Protein AF-I4VSU9-F1 (afdb_monomer)

Nearest PDB structures (foldseek):
  8hkz-assembly1_L21E  TM=3.977E-01  e=2.230E-01  Sulfolobus acidocaldarius DSM 639
  8hl4-assembly1_L21E  TM=4.123E-01  e=7.422E-01  Sulfolobus acidocaldarius DSM 639
  6th6-assembly1_BU  TM=4.146E-01  e=8.890E-01  Thermococcus kodakarensis KOD1
  9e7f-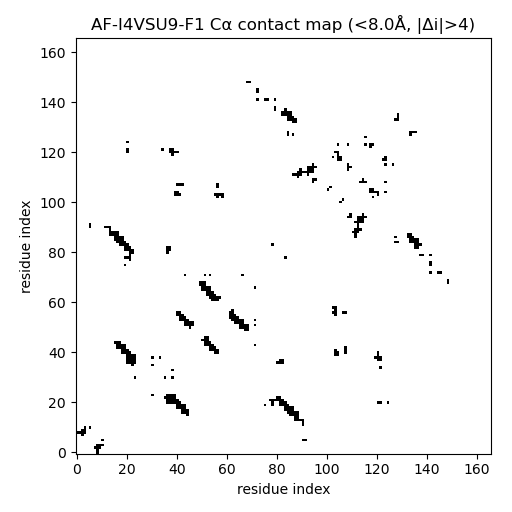assembly1_AS  TM=4.249E-01  e=1.131E+00  Pyrobaculum calidifontis JCM 11548

Foldseek 3Di:
DDADPLRHPDDDDWDKKKKFAAADPDDDPCCVVADRGRQAIWIKDADPPQWMWTFGPDDPDTDTDTHHLVRVLVVVVRSQNHWIKTAIADVVAQDDPPDPPPGRLNVVCNVRSHPDPDDTRVSSVVVQVPDPPMDTDHVVVSVVSVVVVVVVVVVVVVVVVVVVVD

Sequence (166 aa):
MDVDENGSPVTLPEADWLVCFVPGLRRQWWHRFAHKEHKHVFAIRKLDNDAWLLVEPWWTRLMVNVLTHDQAIKFLQWGADGDVLKVRERIPGQGCQMRGWSNCAVLVAFLLGRSYWTWTPHGLYRRLRADRGVQSVDAAYIFSEYFRSMRDESLRSTLKTSFLLQ

Mean predicted aligned error: 7.66 Å

Secondary structure (DSSP, 8-state):
----TTS-SS-----EEEEEEE--SS--GGGGGS-SS-SEEEEEEE-TTS-EEEEEEETTEEEEEEE-HHHHHHHHHHHHTSEEEEEE--SS----TT-----HHHHHHHHTT------SHHHHHHHHHTSTT-EEEPHHHHHHHHHHHHHHHHHHHHHHHHHTT-

Radius of gyration: 18.39 Å; Cα contacts (8 Å, |Δi|>4): 261; chains: 1; bounding box: 65×29×50 Å

pLDDT: mean 85.4, std 11.67, range [43.22, 97.62]

Solvent-accessible surface area (backbone atoms only — not comparable to full-atom values): 9347 Å² total; per-residue (Å²): 133,74,56,45,100,71,69,34,82,62,89,74,80,74,50,66,30,40,39,26,25,14,43,63,94,62,95,52,87,64,55,82,81,42,55,78,37,25,58,37,36,37,37,36,30,81,47,97,81,64,31,25,44,38,42,36,49,55,88,95,41,81,44,75,48,81,32,52,53,76,58,41,49,57,54,45,53,49,19,55,66,37,46,31,35,39,37,68,37,40,82,77,46,56,46,68,88,90,58,92,66,78,44,32,32,40,50,52,34,45,74,38,16,38,63,74,95,32,92,38,31,52,52,36,49,60,53,48,68,69,40,86,84,43,40,81,53,56,57,68,60,53,48,50,57,49,56,48,50,55,50,54,49,55,50,51,51,53,53,54,57,60,66,75,75,116

Organism: NCBI:txid1163408

Structure (mmCIF, N/CA/C/O backbone):
data_AF-I4VSU9-F1
#
_entry.id   AF-I4VSU9-F1
#
loop_
_atom_site.group_PDB
_atom_site.id
_atom_site.type_symbol
_atom_site.label_atom_id
_atom_site.label_alt_id
_atom_site.label_comp_id
_atom_site.label_asym_id
_atom_site.label_entity_id
_atom_site.label_seq_id
_atom_site.pdbx_PDB_ins_code
_atom_site.Cartn_x
_atom_site.Cartn_y
_atom_site.Cartn_z
_atom_site.occupancy
_atom_site.B_iso_or_equiv
_atom_site.auth_seq_id
_atom_site.auth_comp_id
_atom_site.auth_asym_id
_atom_site.auth_atom_id
_atom_site.pdbx_PDB_model_num
ATOM 1 N N . MET A 1 1 ? 6.337 14.127 28.330 1.00 77.31 1 MET A N 1
ATOM 2 C CA . MET A 1 1 ? 5.451 13.434 27.378 1.00 77.31 1 MET A CA 1
ATOM 3 C C . MET A 1 1 ? 5.784 11.971 27.512 1.00 77.31 1 MET A C 1
ATOM 5 O O . MET A 1 1 ? 6.964 11.656 27.427 1.00 77.31 1 MET A O 1
ATOM 9 N N . ASP A 1 2 ? 4.803 11.150 27.860 1.00 90.06 2 ASP A N 1
ATOM 10 C CA . ASP A 1 2 ? 5.022 9.713 28.002 1.00 90.06 2 ASP A CA 1
ATOM 11 C C . ASP A 1 2 ? 5.126 9.079 26.608 1.00 90.06 2 ASP A C 1
ATOM 13 O O . ASP A 1 2 ? 4.465 9.546 25.675 1.00 90.06 2 ASP A O 1
ATOM 17 N N . VAL A 1 3 ? 6.003 8.093 26.454 1.00 93.62 3 VAL A N 1
ATOM 18 C CA . VAL A 1 3 ? 6.222 7.368 25.195 1.00 93.62 3 VAL A CA 1
ATOM 19 C C . VAL A 1 3 ? 6.283 5.880 25.489 1.00 93.62 3 VAL A C 1
ATOM 21 O O . VAL A 1 3 ? 6.756 5.470 26.547 1.00 93.62 3 VAL A O 1
ATOM 24 N N . ASP A 1 4 ? 5.810 5.070 24.550 1.00 92.44 4 ASP A N 1
ATOM 25 C CA . ASP A 1 4 ? 5.886 3.620 24.671 1.00 92.44 4 ASP A CA 1
ATOM 26 C C . ASP A 1 4 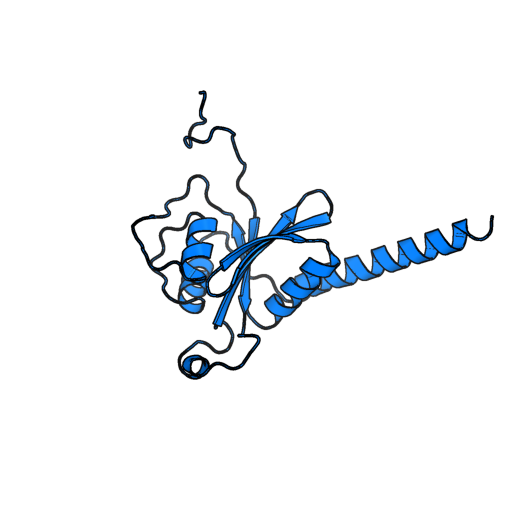? 7.304 3.076 24.415 1.00 92.44 4 ASP A C 1
ATOM 28 O O . ASP A 1 4 ? 8.251 3.817 24.134 1.00 92.44 4 ASP A O 1
ATOM 32 N N . GLU A 1 5 ? 7.455 1.752 24.488 1.00 91.25 5 GLU A N 1
ATOM 33 C CA . GLU A 1 5 ? 8.726 1.048 24.254 1.00 91.25 5 GLU A CA 1
ATOM 34 C C . GLU A 1 5 ? 9.341 1.299 22.865 1.00 91.25 5 GLU A C 1
ATOM 36 O O . GLU A 1 5 ? 10.543 1.109 22.673 1.00 91.25 5 GLU A O 1
ATOM 41 N N . ASN A 1 6 ? 8.539 1.775 21.910 1.00 88.50 6 ASN A N 1
ATOM 42 C CA . ASN A 1 6 ? 8.947 2.089 20.546 1.00 88.50 6 ASN A CA 1
ATOM 43 C C . ASN A 1 6 ? 9.185 3.594 20.338 1.00 88.50 6 ASN A C 1
ATOM 45 O O . ASN A 1 6 ? 9.450 4.027 19.213 1.00 88.50 6 ASN A O 1
ATOM 49 N N . GLY A 1 7 ? 9.098 4.398 21.403 1.00 88.38 7 GLY A N 1
ATOM 50 C CA . GLY A 1 7 ? 9.241 5.851 21.360 1.00 88.38 7 GLY A CA 1
ATOM 51 C C . GLY A 1 7 ? 8.032 6.572 20.759 1.00 88.38 7 GLY A C 1
ATOM 52 O O . GLY A 1 7 ? 8.140 7.748 20.407 1.00 88.38 7 GLY A O 1
ATOM 53 N N . SER A 1 8 ? 6.892 5.890 20.614 1.00 89.38 8 SER A N 1
ATOM 54 C CA . SER A 1 8 ? 5.657 6.479 20.102 1.00 89.38 8 SER A CA 1
ATOM 55 C C . SER A 1 8 ? 4.844 7.110 21.238 1.00 89.38 8 SER A C 1
ATOM 57 O O . SER A 1 8 ? 4.710 6.507 22.302 1.00 89.38 8 SER A O 1
ATOM 59 N N . PRO A 1 9 ? 4.215 8.281 21.024 1.00 93.25 9 PRO A N 1
ATOM 60 C CA . PRO A 1 9 ? 3.225 8.842 21.949 1.00 93.25 9 PRO A CA 1
ATOM 61 C C . PRO A 1 9 ? 2.027 7.928 22.238 1.00 93.25 9 PRO A C 1
ATOM 63 O O . PRO A 1 9 ? 1.318 8.132 23.219 1.00 93.25 9 PRO A O 1
ATOM 66 N N . VAL A 1 10 ? 1.747 6.986 21.331 1.00 92.38 10 VAL A N 1
ATOM 67 C CA . VAL A 1 10 ? 0.631 6.040 21.414 1.00 92.38 10 VAL A CA 1
ATOM 68 C C . VAL A 1 10 ? 1.092 4.688 20.889 1.00 92.38 10 VAL A C 1
ATOM 70 O O . VAL A 1 10 ? 1.661 4.612 19.798 1.00 92.38 10 VAL A O 1
ATOM 73 N N . THR A 1 11 ? 0.778 3.621 21.616 1.00 91.62 11 THR A N 1
ATOM 74 C CA . THR A 1 11 ? 1.041 2.259 21.154 1.00 91.62 11 THR A CA 1
ATOM 75 C C . THR A 1 11 ? 0.114 1.884 20.012 1.00 91.62 11 THR A C 1
ATOM 77 O O . THR A 1 11 ? -1.110 1.878 20.145 1.00 91.62 11 THR A O 1
ATOM 80 N N . LEU A 1 12 ? 0.723 1.569 18.873 1.00 88.50 12 LEU A N 1
ATOM 81 C CA . LEU A 1 12 ? 0.039 1.151 17.660 1.00 88.50 12 LEU A CA 1
ATOM 82 C C . LEU A 1 12 ? 0.297 -0.343 17.436 1.00 88.50 12 LEU A C 1
ATOM 84 O O . LEU A 1 12 ? 1.459 -0.752 17.419 1.00 88.50 12 LEU A O 1
ATOM 88 N N . PRO A 1 13 ? -0.748 -1.169 17.257 1.00 90.62 13 PRO A N 1
ATOM 89 C CA . PRO A 1 13 ? -0.554 -2.560 16.880 1.00 90.62 13 PRO A CA 1
ATOM 90 C C . PRO A 1 13 ? -0.048 -2.647 15.439 1.00 90.62 13 PRO A C 1
ATOM 92 O O . PRO A 1 13 ? -0.418 -1.839 14.587 1.00 90.62 13 PRO A O 1
ATOM 95 N N . GLU A 1 14 ? 0.750 -3.672 15.145 1.00 93.56 14 GLU A N 1
ATOM 96 C CA . GLU A 1 14 ? 1.108 -3.991 13.764 1.00 93.56 14 GLU A CA 1
ATOM 97 C C . GLU A 1 14 ? -0.144 -4.333 12.945 1.00 93.56 14 GLU A C 1
ATOM 99 O O . GLU A 1 14 ? -0.984 -5.137 13.371 1.00 93.56 14 GLU A O 1
ATOM 104 N N . ALA A 1 15 ? -0.222 -3.795 11.732 1.00 93.81 15 ALA A N 1
ATOM 105 C CA . ALA A 1 15 ? -1.265 -4.109 10.772 1.00 93.81 15 ALA A CA 1
ATOM 106 C C . ALA A 1 15 ? -0.768 -4.929 9.576 1.00 93.81 15 ALA A C 1
ATOM 108 O O . ALA A 1 15 ? 0.403 -4.898 9.181 1.00 93.81 15 ALA A O 1
ATOM 109 N N . ASP A 1 16 ? -1.722 -5.609 8.945 1.00 95.19 16 ASP A N 1
ATOM 110 C CA . ASP A 1 16 ? -1.531 -6.245 7.650 1.00 95.19 16 ASP A CA 1
ATOM 111 C C . ASP A 1 16 ? -1.841 -5.253 6.520 1.00 95.19 16 ASP A C 1
ATOM 113 O O . ASP A 1 16 ? -2.885 -4.598 6.506 1.00 95.19 16 ASP A O 1
ATOM 117 N N . TRP A 1 17 ? -0.951 -5.195 5.535 1.00 97.19 17 TRP A N 1
ATOM 118 C CA . TRP A 1 17 ? -1.090 -4.407 4.316 1.00 97.19 17 TRP A CA 1
ATOM 119 C C . TRP A 1 17 ? -1.190 -5.315 3.097 1.00 97.19 17 TRP A C 1
ATOM 121 O O . TRP A 1 17 ? -0.484 -6.318 3.001 1.00 97.19 17 TRP A O 1
ATOM 131 N N . LEU A 1 18 ? -2.016 -4.931 2.130 1.00 96.94 18 LEU A N 1
ATOM 132 C CA . LEU A 1 18 ? -1.931 -5.430 0.763 1.00 96.94 18 LEU A CA 1
ATOM 133 C C . LEU A 1 18 ? -0.979 -4.519 -0.008 1.00 96.94 18 LEU A C 1
ATOM 135 O O . LEU A 1 18 ? -1.247 -3.334 -0.199 1.00 96.94 18 LEU A O 1
ATOM 139 N N . VAL A 1 19 ? 0.153 -5.073 -0.420 1.00 97.56 19 VAL A N 1
ATOM 140 C CA . VAL A 1 19 ? 1.174 -4.392 -1.211 1.00 97.56 19 VAL A CA 1
ATOM 141 C C . VAL A 1 19 ? 0.982 -4.798 -2.663 1.00 97.56 19 VAL A C 1
ATOM 143 O O . VAL A 1 19 ? 1.225 -5.950 -3.022 1.00 97.56 19 VAL A O 1
ATOM 146 N N . CYS A 1 20 ? 0.538 -3.853 -3.483 1.00 96.62 20 CYS A N 1
ATOM 147 C CA . CYS A 1 20 ? 0.146 -4.094 -4.864 1.00 96.62 20 CYS A CA 1
ATOM 148 C C . CYS A 1 20 ? 1.254 -3.626 -5.807 1.00 96.62 20 CYS A C 1
ATOM 150 O O . CYS A 1 20 ? 1.543 -2.431 -5.888 1.00 96.62 20 CYS A O 1
ATOM 152 N N . PHE A 1 21 ? 1.865 -4.561 -6.526 1.00 95.69 21 PHE A N 1
ATOM 153 C CA . PHE A 1 21 ? 2.834 -4.314 -7.586 1.00 95.69 21 PHE A CA 1
ATOM 154 C C . PHE A 1 21 ? 2.112 -4.342 -8.917 1.00 95.69 21 PHE A C 1
ATOM 156 O O . PHE A 1 21 ? 1.555 -5.366 -9.290 1.00 95.69 21 PHE A O 1
ATOM 163 N N . VAL A 1 22 ? 2.120 -3.218 -9.622 1.00 94.12 22 VAL A N 1
ATOM 164 C CA . VAL A 1 22 ? 1.165 -3.002 -10.709 1.00 94.12 22 VAL A CA 1
ATOM 165 C C . VAL A 1 22 ? 1.820 -2.489 -11.987 1.00 94.12 22 VAL A C 1
ATOM 167 O O . VAL A 1 22 ? 2.858 -1.795 -11.947 1.00 94.12 22 VAL A O 1
ATOM 170 N N . PRO A 1 23 ? 1.234 -2.803 -13.158 1.00 92.00 23 PRO A N 1
ATOM 171 C CA . PRO A 1 23 ? 1.660 -2.212 -14.409 1.00 92.00 23 PRO A CA 1
ATOM 172 C C . PRO A 1 23 ? 1.341 -0.714 -14.405 1.00 92.00 23 PRO A C 1
ATOM 174 O O . PRO A 1 23 ? 0.432 -0.227 -13.738 1.00 92.00 23 PRO A O 1
ATOM 177 N N . GLY A 1 24 ? 2.102 0.057 -15.175 1.00 86.25 24 GLY A N 1
ATOM 178 C CA . GLY A 1 24 ? 1.868 1.494 -15.287 1.00 86.25 24 GLY A CA 1
ATOM 179 C C . GLY A 1 24 ? 0.608 1.792 -16.104 1.00 86.25 24 GLY A C 1
ATOM 180 O O . GLY A 1 24 ? 0.496 1.312 -17.230 1.00 86.25 24 GLY A O 1
ATOM 181 N N . LEU A 1 25 ? -0.273 2.647 -15.574 1.00 82.75 25 LEU A N 1
ATOM 182 C CA . LEU A 1 25 ? -1.554 3.041 -16.190 1.00 82.75 25 LEU A CA 1
ATOM 183 C C . LEU A 1 25 ? -1.404 3.762 -17.538 1.00 82.75 25 LEU A C 1
ATOM 185 O O . LEU A 1 25 ? -2.293 3.720 -18.384 1.00 82.75 25 LEU A O 1
ATOM 189 N N . ARG A 1 26 ? -0.281 4.455 -17.749 1.00 79.81 26 ARG A N 1
ATOM 190 C CA . ARG A 1 26 ? 0.033 5.159 -19.001 1.00 79.81 26 ARG A CA 1
ATOM 191 C C . ARG A 1 26 ? 1.394 4.737 -19.506 1.00 79.81 26 ARG A C 1
ATOM 193 O O . ARG A 1 26 ? 2.327 4.606 -18.723 1.00 79.81 26 ARG A O 1
ATOM 200 N N . ARG A 1 27 ? 1.538 4.562 -20.819 1.00 74.69 27 ARG A N 1
ATOM 201 C CA . ARG A 1 27 ? 2.821 4.202 -21.430 1.00 74.69 27 ARG A CA 1
ATOM 202 C C . ARG A 1 27 ? 3.824 5.347 -21.265 1.00 74.69 27 ARG A C 1
ATOM 204 O O . ARG A 1 27 ? 3.594 6.439 -21.769 1.00 74.69 27 ARG A O 1
ATOM 211 N N . GLN A 1 28 ? 4.944 5.079 -20.599 1.00 78.44 28 GLN A N 1
ATOM 212 C CA . GLN A 1 28 ? 6.069 6.010 -20.492 1.00 78.44 28 GLN A CA 1
ATOM 213 C C . GLN A 1 28 ? 7.294 5.447 -21.216 1.00 78.44 28 GLN A C 1
ATOM 215 O O . GLN A 1 28 ? 7.419 4.232 -21.384 1.00 78.44 28 GLN A O 1
ATOM 220 N N . TRP A 1 29 ? 8.203 6.318 -21.658 1.00 78.81 29 TRP A N 1
ATOM 221 C CA . TRP A 1 29 ? 9.368 5.923 -22.460 1.00 78.81 29 TRP A CA 1
ATOM 222 C C . TRP A 1 29 ? 10.279 4.923 -21.726 1.00 78.81 29 TRP A C 1
ATOM 224 O O . TRP A 1 29 ? 10.770 3.970 -22.332 1.00 78.81 29 TRP A O 1
ATOM 234 N N . TRP A 1 30 ? 10.429 5.070 -20.407 1.00 75.00 30 TRP A N 1
ATOM 235 C CA . TRP A 1 30 ? 11.260 4.194 -19.579 1.00 75.00 30 TRP A CA 1
ATOM 236 C C . TRP A 1 30 ? 10.614 2.832 -19.288 1.00 75.00 30 TRP A C 1
ATOM 238 O O . TRP A 1 30 ? 11.300 1.924 -18.824 1.00 75.00 30 TRP A O 1
ATOM 248 N N . HIS A 1 31 ? 9.327 2.626 -19.615 1.00 77.88 31 HIS A N 1
ATOM 249 C CA . HIS A 1 31 ? 8.639 1.343 -19.399 1.00 77.88 31 HIS A CA 1
ATOM 250 C C . HIS A 1 31 ? 9.310 0.170 -20.123 1.00 77.88 31 HIS A C 1
ATOM 252 O O . HIS A 1 31 ? 9.107 -0.972 -19.722 1.00 77.88 31 HIS A O 1
ATOM 258 N N . ARG A 1 32 ? 10.094 0.430 -21.179 1.00 76.38 32 ARG A N 1
ATOM 259 C CA . ARG A 1 32 ? 10.860 -0.601 -21.896 1.00 76.38 32 ARG A CA 1
ATOM 260 C C . ARG A 1 32 ? 11.981 -1.209 -21.045 1.00 76.38 32 ARG A C 1
ATOM 262 O O . ARG A 1 32 ? 12.384 -2.335 -21.308 1.00 76.38 32 ARG A O 1
ATOM 269 N N . PHE A 1 33 ? 12.460 -0.479 -20.041 1.00 79.81 33 PHE A N 1
ATOM 270 C CA . PHE A 1 33 ? 13.565 -0.885 -19.171 1.00 79.81 33 PHE A CA 1
ATOM 271 C C . PHE A 1 33 ? 13.091 -1.381 -17.794 1.00 79.81 33 PHE A C 1
ATOM 273 O O . PHE A 1 33 ? 13.912 -1.761 -16.965 1.00 79.81 33 PHE A O 1
ATOM 280 N N . ALA A 1 34 ? 11.777 -1.383 -17.540 1.00 77.38 34 ALA A N 1
ATOM 281 C CA . ALA A 1 34 ? 11.173 -1.814 -16.280 1.00 77.38 34 ALA A CA 1
ATOM 282 C C . ALA A 1 34 ? 10.415 -3.143 -16.438 1.00 77.38 34 ALA A C 1
ATOM 284 O O . ALA A 1 34 ? 9.991 -3.507 -17.536 1.00 77.38 34 ALA A O 1
ATOM 285 N N . HIS A 1 35 ? 10.212 -3.859 -15.326 1.00 83.44 35 HIS A N 1
ATOM 286 C CA . HIS A 1 35 ? 9.401 -5.080 -15.309 1.00 83.44 35 HIS A CA 1
ATOM 287 C C . HIS A 1 35 ? 7.988 -4.791 -15.834 1.00 83.44 35 HIS A C 1
ATOM 289 O O . HIS A 1 35 ? 7.404 -3.757 -15.505 1.00 83.44 35 HIS A O 1
ATOM 295 N N . LYS A 1 36 ? 7.427 -5.695 -16.646 1.00 82.56 36 LYS A N 1
ATOM 296 C CA . LYS A 1 36 ? 6.151 -5.453 -17.340 1.00 82.56 36 LYS A CA 1
ATOM 297 C C . LYS A 1 36 ? 4.996 -5.219 -16.363 1.00 82.56 36 LYS A C 1
ATOM 299 O O . LYS A 1 36 ? 4.235 -4.274 -16.569 1.00 82.56 36 LYS A O 1
ATOM 304 N N . GLU A 1 37 ? 4.958 -6.011 -15.297 1.00 86.75 37 GLU A N 1
ATOM 305 C CA . GLU A 1 37 ? 3.896 -6.010 -14.283 1.00 86.75 37 GLU A CA 1
ATOM 306 C C . GLU A 1 37 ? 4.250 -5.191 -13.037 1.00 86.75 37 GLU A C 1
ATOM 308 O O . GLU A 1 37 ? 3.365 -4.843 -12.280 1.00 86.75 37 GLU A O 1
ATOM 313 N N . HIS A 1 38 ? 5.523 -4.834 -12.805 1.00 91.75 38 HIS A N 1
ATOM 314 C CA . HIS A 1 38 ? 5.952 -4.153 -11.566 1.00 91.75 38 HIS A CA 1
ATOM 315 C C . HIS A 1 38 ? 6.572 -2.795 -11.887 1.00 91.75 38 HIS A C 1
ATOM 317 O O . HIS A 1 38 ? 7.769 -2.565 -11.677 1.00 91.75 38 HIS A O 1
ATOM 323 N N . LYS A 1 39 ? 5.764 -1.898 -12.452 1.00 91.44 39 LYS A N 1
ATOM 324 C CA . LYS A 1 39 ? 6.199 -0.533 -12.790 1.00 91.44 39 LYS A CA 1
ATOM 325 C C . LYS A 1 39 ? 5.922 0.448 -11.665 1.00 91.44 39 LYS A C 1
ATOM 327 O O . LYS A 1 39 ? 6.619 1.453 -11.556 1.00 91.44 39 LYS A O 1
ATOM 332 N N . HIS A 1 40 ? 4.936 0.143 -10.834 1.00 93.50 40 HIS A N 1
ATOM 333 C CA . HIS A 1 40 ? 4.559 0.934 -9.679 1.00 93.50 40 HIS A CA 1
ATOM 334 C C . HIS A 1 40 ? 4.225 0.020 -8.495 1.00 93.50 40 HIS A C 1
ATOM 336 O O . HIS A 1 40 ? 4.015 -1.181 -8.670 1.00 93.50 40 HIS A O 1
ATOM 342 N N . VAL A 1 41 ? 4.240 0.587 -7.291 1.00 95.12 41 VAL A N 1
ATOM 343 C CA . VAL A 1 41 ? 3.816 -0.094 -6.071 1.00 95.12 41 VAL A CA 1
ATOM 344 C C . VAL A 1 41 ? 3.100 0.885 -5.150 1.00 95.12 41 VAL A C 1
ATOM 346 O O . VAL A 1 41 ? 3.587 1.995 -4.924 1.00 95.12 41 VAL A O 1
ATOM 349 N N . PHE A 1 42 ? 1.975 0.441 -4.602 1.00 96.50 42 PHE A N 1
ATOM 350 C CA . PHE A 1 42 ? 1.227 1.123 -3.550 1.00 96.50 42 PHE A CA 1
ATOM 351 C C . PHE A 1 42 ? 0.839 0.121 -2.459 1.00 96.50 42 PHE A C 1
ATOM 353 O O . PHE A 1 42 ? 0.974 -1.094 -2.636 1.00 96.50 42 PHE A O 1
ATOM 360 N N . ALA A 1 43 ? 0.376 0.628 -1.320 1.00 97.62 43 ALA A N 1
ATOM 361 C CA . ALA A 1 43 ? -0.108 -0.193 -0.221 1.00 97.62 43 ALA A CA 1
ATOM 362 C C . ALA A 1 43 ? -1.531 0.213 0.156 1.00 97.62 43 ALA A C 1
ATOM 364 O O . ALA A 1 43 ? -1.859 1.399 0.208 1.00 97.62 43 ALA A O 1
ATOM 365 N N . ILE A 1 44 ? -2.379 -0.769 0.430 1.00 97.06 44 ILE A N 1
ATOM 366 C CA . ILE A 1 44 ? -3.751 -0.548 0.874 1.00 97.06 44 ILE A CA 1
ATOM 367 C C . ILE A 1 44 ? -4.085 -1.517 2.010 1.00 97.06 44 ILE A C 1
ATOM 369 O O . ILE A 1 44 ? -3.666 -2.673 1.986 1.00 97.06 44 ILE A O 1
ATOM 373 N N . ARG A 1 45 ? -4.823 -1.073 3.028 1.00 94.50 45 ARG A N 1
ATOM 374 C CA . ARG A 1 45 ? -5.318 -1.955 4.097 1.00 94.50 45 ARG A CA 1
ATOM 375 C C . ARG A 1 45 ? -6.764 -1.653 4.450 1.00 94.50 45 ARG A C 1
ATOM 377 O O . ARG A 1 45 ? -7.190 -0.502 4.374 1.00 94.50 45 ARG A O 1
ATOM 384 N N . LYS A 1 46 ? -7.503 -2.684 4.850 1.00 91.81 46 LYS A N 1
ATOM 385 C CA . LYS A 1 46 ? -8.874 -2.543 5.348 1.00 91.81 46 LYS A CA 1
ATOM 386 C C . LYS A 1 46 ? -8.850 -1.991 6.777 1.00 91.81 46 LYS A C 1
ATOM 388 O O . LYS A 1 46 ? -7.933 -2.292 7.538 1.00 91.81 46 LYS A O 1
ATOM 393 N N . LEU A 1 47 ? -9.835 -1.169 7.111 1.00 90.56 47 LEU A N 1
ATOM 394 C CA . LEU A 1 47 ? -10.107 -0.645 8.449 1.00 90.56 47 LEU A CA 1
ATOM 395 C C . LEU A 1 47 ? -11.426 -1.246 8.966 1.00 90.56 47 LEU A C 1
ATOM 397 O O . LEU A 1 47 ? -12.211 -1.779 8.182 1.00 90.56 47 LEU A O 1
ATOM 401 N N . ASP A 1 48 ? -11.702 -1.112 10.264 1.00 81.12 48 ASP A N 1
ATOM 402 C CA . ASP A 1 48 ? -12.843 -1.780 10.917 1.00 81.12 48 ASP A CA 1
ATOM 403 C C . ASP A 1 48 ? -14.232 -1.328 10.408 1.00 81.12 48 ASP A C 1
ATOM 405 O O . ASP A 1 48 ? -15.201 -2.074 10.513 1.00 81.12 48 ASP A O 1
ATOM 409 N N . ASN A 1 49 ? -14.337 -0.142 9.794 1.00 80.06 49 ASN A N 1
ATOM 410 C CA . ASN A 1 49 ? -15.607 0.479 9.378 1.00 80.06 49 ASN A CA 1
ATOM 411 C C . ASN A 1 49 ? -15.901 0.362 7.866 1.00 80.06 49 ASN A C 1
ATOM 413 O O . ASN A 1 49 ? -16.392 1.319 7.267 1.00 80.06 49 ASN A O 1
ATOM 417 N N . ASP A 1 50 ? -15.518 -0.744 7.217 1.00 80.38 50 ASP A N 1
ATOM 418 C CA . ASP A 1 50 ? -15.584 -0.931 5.745 1.00 80.38 50 ASP A CA 1
ATOM 419 C C . ASP A 1 50 ? -14.874 0.167 4.924 1.00 80.38 50 ASP A C 1
ATOM 421 O O . ASP A 1 50 ? -15.053 0.313 3.711 1.00 80.38 50 ASP A O 1
ATOM 425 N N . ALA A 1 51 ? -14.019 0.933 5.591 1.00 91.31 51 ALA A N 1
ATOM 426 C CA . ALA A 1 51 ? -13.146 1.910 4.982 1.00 91.31 51 ALA A CA 1
ATOM 427 C C . ALA A 1 51 ? -11.793 1.269 4.679 1.00 91.31 51 ALA A C 1
ATOM 429 O O . ALA A 1 51 ? -11.383 0.294 5.311 1.00 91.31 51 ALA A O 1
ATOM 430 N N . TRP A 1 52 ? -11.070 1.843 3.729 1.00 95.31 52 TRP A N 1
ATOM 431 C CA . TRP A 1 52 ? -9.750 1.359 3.348 1.00 95.31 52 TRP A CA 1
ATOM 432 C C . TRP A 1 52 ? -8.742 2.491 3.416 1.00 95.31 52 TRP A C 1
ATOM 434 O O . TRP A 1 52 ? -8.993 3.579 2.916 1.00 95.31 52 TRP A O 1
ATOM 444 N N . LEU A 1 53 ? -7.583 2.250 4.013 1.00 96.75 53 LEU A N 1
ATOM 445 C CA . LEU A 1 53 ? -6.481 3.201 3.995 1.00 96.75 53 LEU A CA 1
ATOM 446 C C . LEU A 1 53 ? -5.594 2.911 2.789 1.00 96.75 53 LEU A C 1
ATOM 448 O O . LEU A 1 53 ? -5.016 1.829 2.700 1.00 96.75 53 LEU A O 1
ATOM 452 N N . LEU A 1 54 ? -5.468 3.882 1.891 1.00 97.38 54 LEU A N 1
ATOM 453 C CA . LEU A 1 54 ? -4.535 3.868 0.770 1.00 97.38 54 LEU A CA 1
ATOM 454 C C . LEU A 1 54 ? -3.294 4.687 1.118 1.00 97.38 54 LEU A C 1
ATOM 456 O O . LEU A 1 54 ? -3.412 5.832 1.553 1.00 97.38 54 LEU A O 1
ATOM 460 N N . VAL A 1 55 ? -2.122 4.126 0.835 1.00 97.31 55 VAL A N 1
ATOM 461 C CA . VAL A 1 55 ? -0.842 4.833 0.774 1.00 97.31 55 VAL A CA 1
ATOM 462 C C . VAL A 1 55 ? -0.253 4.636 -0.619 1.00 97.31 55 VAL A C 1
ATOM 464 O O . VAL A 1 55 ? 0.198 3.549 -0.982 1.00 97.31 55 VAL A O 1
ATOM 467 N N . GLU A 1 56 ? -0.244 5.708 -1.402 1.00 94.50 56 GLU A N 1
ATOM 468 C CA . GLU A 1 56 ? 0.169 5.697 -2.800 1.00 94.50 56 GLU A CA 1
ATOM 469 C C . GLU A 1 56 ? 1.217 6.784 -3.084 1.00 94.50 56 GLU A C 1
ATOM 471 O O . GLU A 1 56 ? 0.911 7.979 -3.142 1.00 94.50 56 GLU A O 1
ATOM 476 N N . PRO A 1 57 ? 2.479 6.386 -3.296 1.00 89.94 57 PRO A N 1
ATOM 477 C CA . PRO A 1 57 ? 3.513 7.265 -3.833 1.00 89.94 57 PRO A CA 1
ATOM 478 C C . PRO A 1 57 ? 3.295 7.622 -5.319 1.00 89.94 57 PRO A C 1
ATOM 480 O O . PRO A 1 57 ? 3.932 7.064 -6.217 1.00 89.94 57 PRO A O 1
ATOM 483 N N . TRP A 1 58 ? 2.415 8.577 -5.606 1.00 82.06 58 TRP A N 1
ATOM 484 C CA . TRP A 1 58 ? 2.129 9.042 -6.963 1.00 82.06 58 TRP A CA 1
ATOM 485 C C . TRP A 1 58 ? 3.165 10.051 -7.476 1.00 82.06 58 TRP A C 1
ATOM 487 O O . TRP A 1 58 ? 3.056 11.257 -7.250 1.00 82.06 58 TRP A O 1
ATOM 497 N N . TRP A 1 59 ? 4.140 9.575 -8.254 1.00 72.62 59 TRP A N 1
ATOM 498 C CA . TRP A 1 59 ? 5.162 10.397 -8.923 1.00 72.62 59 TRP A CA 1
ATOM 499 C C . TRP A 1 59 ? 5.924 11.328 -7.959 1.00 72.62 59 TRP A C 1
ATOM 501 O O . TRP A 1 59 ? 6.898 10.892 -7.357 1.00 72.62 59 TRP A O 1
ATOM 511 N N . THR A 1 60 ? 5.521 12.598 -7.828 1.00 76.25 60 THR A N 1
ATOM 512 C CA . THR A 1 60 ? 6.125 13.600 -6.928 1.00 76.25 60 THR A CA 1
ATOM 513 C C . THR A 1 60 ? 5.360 13.785 -5.615 1.00 76.25 60 THR A C 1
ATOM 515 O O . THR A 1 60 ? 5.749 14.612 -4.793 1.00 76.25 60 THR A O 1
ATOM 518 N N . ARG A 1 61 ? 4.262 13.053 -5.405 1.00 85.25 61 ARG A N 1
ATOM 519 C CA . ARG A 1 61 ? 3.369 13.206 -4.255 1.00 85.25 61 ARG A CA 1
ATOM 520 C C . ARG A 1 61 ? 3.228 11.889 -3.503 1.00 85.25 61 ARG A C 1
ATOM 522 O O . ARG A 1 61 ? 2.983 10.852 -4.104 1.00 85.25 61 ARG A O 1
ATOM 529 N N . LEU A 1 62 ? 3.295 11.947 -2.176 1.00 90.94 62 LEU A N 1
ATOM 530 C CA . LEU A 1 62 ? 2.796 10.873 -1.322 1.00 90.94 62 LEU A CA 1
ATOM 531 C C . LEU A 1 62 ? 1.317 11.131 -1.030 1.00 90.94 62 LEU A C 1
ATOM 533 O O . LEU A 1 62 ? 0.962 12.164 -0.461 1.00 90.94 62 LEU A O 1
ATOM 537 N N . MET A 1 63 ? 0.452 10.220 -1.458 1.00 93.94 63 MET A N 1
ATOM 538 C CA . MET A 1 63 ? -0.979 10.284 -1.212 1.00 93.94 63 MET A CA 1
ATOM 539 C C . MET A 1 63 ? -1.358 9.299 -0.111 1.00 93.94 63 MET A C 1
ATOM 541 O O . MET A 1 63 ? -1.031 8.120 -0.191 1.00 93.94 63 MET A O 1
ATOM 545 N N . VAL A 1 64 ? -2.057 9.795 0.907 1.00 96.19 64 VAL A N 1
ATOM 546 C CA . VAL A 1 64 ? -2.632 8.986 1.984 1.00 96.19 64 VAL A CA 1
ATOM 547 C C . VAL A 1 64 ? -4.104 9.353 2.077 1.00 96.19 64 VAL A C 1
ATOM 549 O O . VAL A 1 64 ? -4.420 10.521 2.283 1.00 96.19 64 VAL A O 1
ATOM 552 N N . ASN A 1 65 ? -4.998 8.390 1.865 1.00 96.50 65 ASN A N 1
ATOM 553 C CA . ASN A 1 65 ? -6.441 8.631 1.838 1.00 96.50 65 ASN A CA 1
ATOM 554 C C . ASN A 1 65 ? -7.209 7.491 2.492 1.00 96.50 65 ASN A C 1
ATOM 556 O O . ASN A 1 65 ? -6.830 6.328 2.372 1.00 96.50 65 ASN A O 1
ATOM 560 N N . VAL A 1 66 ? -8.335 7.836 3.110 1.00 96.69 66 VAL A N 1
ATOM 561 C CA . VAL A 1 66 ? -9.353 6.867 3.508 1.00 96.69 66 VAL A CA 1
ATOM 562 C C . VAL A 1 66 ? -10.361 6.762 2.367 1.00 96.69 66 VAL A C 1
ATOM 564 O O . VAL A 1 66 ? -11.017 7.738 2.014 1.00 96.69 66 VAL A O 1
ATOM 567 N N . LEU A 1 67 ? -10.427 5.587 1.759 1.00 94.94 67 LEU A N 1
ATOM 568 C CA . LEU A 1 67 ? -11.282 5.253 0.635 1.00 94.94 67 LEU A CA 1
ATOM 569 C C . LEU A 1 67 ? -12.562 4.574 1.116 1.00 94.94 67 LEU A C 1
ATOM 571 O O . LEU A 1 67 ? -12.552 3.805 2.083 1.00 94.94 67 LEU A O 1
ATOM 575 N N . THR A 1 68 ? -13.646 4.801 0.379 1.00 92.81 68 THR A N 1
ATOM 576 C CA . THR A 1 68 ? -14.821 3.929 0.454 1.00 92.81 68 THR A CA 1
ATOM 577 C C . THR A 1 68 ? -14.496 2.556 -0.130 1.00 92.81 68 THR A C 1
ATOM 579 O O . THR A 1 68 ? -13.533 2.397 -0.887 1.00 92.81 68 THR A O 1
ATOM 582 N N . HIS A 1 69 ? -15.326 1.559 0.172 1.00 87.31 69 HIS A N 1
ATOM 583 C CA . HIS A 1 69 ? -15.173 0.216 -0.387 1.00 87.31 69 HIS A CA 1
ATOM 584 C C . HIS A 1 69 ? -15.107 0.216 -1.925 1.00 87.31 69 HIS A C 1
ATOM 586 O O . HIS A 1 69 ? -14.170 -0.333 -2.497 1.00 87.31 69 HIS A O 1
ATOM 592 N N . ASP A 1 70 ? -16.016 0.921 -2.606 1.00 88.94 70 ASP A N 1
ATOM 593 C CA . ASP A 1 70 ? -16.051 0.972 -4.079 1.00 88.94 70 ASP A CA 1
ATOM 594 C C . ASP A 1 70 ? -14.803 1.622 -4.688 1.00 88.94 70 ASP A C 1
ATOM 596 O O . ASP A 1 70 ? -14.339 1.241 -5.765 1.00 88.94 70 ASP 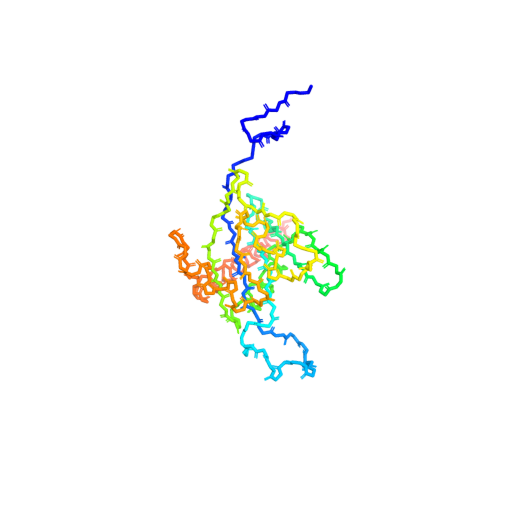A O 1
ATOM 600 N N . GLN A 1 71 ? -14.238 2.619 -4.004 1.00 93.56 71 GLN A N 1
ATOM 601 C CA . GLN A 1 71 ? -12.973 3.227 -4.407 1.00 93.56 71 GLN A CA 1
ATOM 602 C C . GLN A 1 71 ? -11.813 2.246 -4.213 1.00 93.56 71 GLN A C 1
ATOM 604 O O . GLN A 1 71 ? -10.966 2.128 -5.098 1.00 93.56 71 GLN A O 1
ATOM 609 N N . ALA A 1 72 ? -11.793 1.515 -3.097 1.00 93.44 72 ALA A N 1
ATOM 610 C CA . ALA A 1 72 ? -10.770 0.516 -2.807 1.00 93.44 72 ALA A CA 1
ATOM 611 C C . ALA A 1 72 ? -10.784 -0.634 -3.822 1.00 93.44 72 ALA A C 1
ATOM 613 O O . ALA A 1 72 ? -9.724 -1.035 -4.297 1.00 93.44 72 ALA A O 1
ATOM 614 N N . ILE A 1 73 ? -11.968 -1.100 -4.233 1.00 90.81 73 ILE A N 1
ATOM 615 C CA . ILE A 1 73 ? -12.125 -2.117 -5.282 1.00 90.81 73 ILE A CA 1
ATOM 616 C C . ILE A 1 73 ? -11.409 -1.713 -6.573 1.00 90.81 73 ILE A C 1
ATOM 618 O O . ILE A 1 73 ? -10.728 -2.547 -7.161 1.00 90.81 73 ILE A O 1
ATOM 622 N N . LYS A 1 74 ? -11.498 -0.449 -7.004 1.00 92.56 74 LYS A N 1
ATOM 623 C CA . LYS A 1 74 ? -10.812 0.017 -8.226 1.00 92.56 74 LYS A CA 1
ATOM 624 C C . LYS A 1 74 ? -9.291 -0.111 -8.112 1.00 92.56 74 LYS A C 1
ATOM 626 O O . LYS A 1 74 ? -8.633 -0.516 -9.066 1.00 92.56 74 LYS A O 1
ATOM 631 N N . PHE A 1 75 ? -8.735 0.192 -6.939 1.00 93.62 75 PHE A N 1
ATOM 632 C CA . PHE A 1 75 ? -7.312 -0.019 -6.668 1.00 93.62 75 PHE A CA 1
ATOM 633 C C . PHE A 1 75 ? -6.959 -1.505 -6.609 1.00 93.62 75 PHE A C 1
ATOM 635 O O . PHE A 1 75 ? -5.944 -1.908 -7.166 1.00 93.62 75 PHE A O 1
ATOM 642 N N . LEU A 1 76 ? -7.789 -2.335 -5.980 1.00 92.50 76 LEU A N 1
ATOM 643 C CA . LEU A 1 76 ? -7.550 -3.777 -5.907 1.00 92.50 76 LEU A CA 1
ATOM 644 C C . LEU A 1 76 ? -7.629 -4.443 -7.285 1.00 92.50 76 LEU A C 1
ATOM 646 O O . LEU A 1 76 ? -6.815 -5.310 -7.571 1.00 92.50 76 LEU A O 1
ATOM 650 N N . GLN A 1 77 ? -8.531 -4.004 -8.165 1.00 90.81 77 GLN A N 1
ATOM 651 C CA . GLN A 1 77 ? -8.579 -4.446 -9.563 1.00 90.81 77 GLN A CA 1
ATOM 652 C C . GLN A 1 77 ? -7.281 -4.113 -10.300 1.00 90.81 77 GLN A C 1
ATOM 654 O O . GLN A 1 77 ? -6.719 -4.979 -10.956 1.00 90.81 77 GLN A O 1
ATOM 659 N N . TRP A 1 78 ? -6.748 -2.902 -10.120 1.00 92.38 78 TRP A N 1
ATOM 660 C CA . TRP A 1 78 ? -5.428 -2.567 -10.658 1.00 92.38 78 TRP A CA 1
ATOM 661 C C . TRP A 1 78 ? -4.313 -3.421 -10.032 1.00 92.38 78 TRP A C 1
ATOM 663 O O . TRP A 1 78 ? -3.383 -3.828 -10.722 1.00 92.38 78 TRP A O 1
ATOM 673 N N . GLY A 1 79 ? -4.429 -3.746 -8.740 1.00 92.06 79 GLY A N 1
ATOM 674 C CA . GLY A 1 79 ? -3.585 -4.727 -8.054 1.00 92.06 79 GLY A CA 1
ATOM 675 C C . GLY A 1 79 ? -3.603 -6.107 -8.716 1.00 92.06 79 GLY A C 1
ATOM 676 O O . GLY A 1 79 ? -2.551 -6.722 -8.863 1.00 92.06 79 GLY A O 1
ATOM 677 N N . ALA A 1 80 ? -4.778 -6.564 -9.155 1.00 90.25 80 ALA A N 1
ATOM 678 C CA . ALA A 1 80 ? -4.969 -7.852 -9.822 1.00 90.25 80 ALA A CA 1
ATOM 679 C C . ALA A 1 80 ? -4.320 -7.927 -11.217 1.00 90.25 80 ALA A C 1
ATOM 681 O O . ALA A 1 80 ? -4.057 -9.027 -11.693 1.00 90.25 80 ALA A O 1
ATOM 682 N N . ASP A 1 81 ? -4.021 -6.786 -11.850 1.00 90.62 81 ASP A N 1
ATOM 683 C CA . ASP A 1 81 ? -3.270 -6.733 -13.116 1.00 90.62 81 ASP A CA 1
ATOM 684 C C . ASP A 1 81 ? -1.756 -6.981 -12.931 1.00 90.62 81 ASP A C 1
ATOM 686 O O . ASP A 1 81 ? -0.995 -6.968 -13.905 1.00 90.62 81 ASP A O 1
ATOM 690 N N . GLY A 1 82 ? -1.291 -7.155 -11.691 1.00 92.81 82 GLY A N 1
ATOM 691 C CA . GLY A 1 82 ? 0.085 -7.511 -11.360 1.00 92.81 82 GLY A CA 1
ATOM 692 C C . GLY A 1 82 ? 0.149 -8.516 -10.209 1.00 92.81 82 GLY A C 1
ATOM 693 O O . GLY A 1 82 ? -0.484 -9.565 -10.259 1.00 92.81 82 GLY A O 1
ATOM 694 N N . ASP A 1 83 ? 0.926 -8.204 -9.173 1.00 94.94 83 ASP A N 1
ATOM 695 C CA . ASP A 1 83 ? 1.125 -9.068 -8.007 1.00 94.94 83 ASP A CA 1
ATOM 696 C C . ASP A 1 83 ? 0.667 -8.360 -6.726 1.00 94.94 83 ASP A C 1
ATOM 698 O O . ASP A 1 83 ? 1.049 -7.217 -6.461 1.00 94.94 83 ASP A O 1
ATOM 702 N N . VAL A 1 84 ? -0.067 -9.066 -5.864 1.00 96.06 84 VAL A N 1
ATOM 703 C CA . VAL A 1 84 ? -0.459 -8.560 -4.541 1.00 96.06 84 VAL A CA 1
ATOM 704 C C . VAL A 1 84 ? 0.147 -9.426 -3.446 1.00 96.06 84 VAL A C 1
ATOM 706 O O . VAL A 1 84 ? 0.008 -10.650 -3.441 1.00 96.06 84 VAL A O 1
ATOM 709 N N . LEU A 1 85 ? 0.820 -8.787 -2.488 1.00 96.62 85 LEU A N 1
ATOM 710 C CA . LEU A 1 85 ? 1.374 -9.443 -1.306 1.00 96.62 85 LEU A CA 1
ATOM 711 C C . LEU A 1 85 ? 0.665 -8.946 -0.046 1.00 96.62 85 LEU A C 1
ATOM 713 O O . LEU A 1 85 ? 0.619 -7.744 0.200 1.00 96.62 85 LEU A O 1
ATOM 717 N N . LYS A 1 86 ? 0.180 -9.861 0.794 1.00 96.62 86 LYS A N 1
ATOM 718 C CA . LYS A 1 86 ? -0.214 -9.557 2.169 1.00 96.62 86 LYS A CA 1
ATOM 719 C C . LYS A 1 86 ? 1.037 -9.536 3.043 1.00 96.62 86 LYS A C 1
ATOM 721 O O . LYS A 1 86 ? 1.730 -10.548 3.170 1.00 96.62 86 LYS A O 1
ATOM 726 N N . VAL A 1 87 ? 1.332 -8.380 3.628 1.00 96.94 87 VAL A N 1
ATOM 727 C CA . VAL A 1 87 ? 2.547 -8.126 4.407 1.00 96.94 87 VAL A CA 1
ATOM 728 C C . VAL A 1 87 ? 2.182 -7.487 5.736 1.00 96.94 87 VAL A C 1
ATOM 730 O O . VAL A 1 87 ? 1.573 -6.421 5.764 1.00 96.94 87 VAL A O 1
ATOM 733 N N . ARG A 1 88 ? 2.626 -8.096 6.835 1.00 96.38 88 ARG A N 1
ATOM 734 C CA . ARG A 1 88 ? 2.560 -7.474 8.157 1.00 96.38 88 ARG A CA 1
ATOM 735 C C . ARG A 1 88 ? 3.692 -6.461 8.334 1.00 96.38 88 ARG A C 1
ATOM 737 O O . ARG A 1 88 ? 4.869 -6.769 8.068 1.00 96.38 88 ARG A O 1
ATOM 744 N N . GLU A 1 89 ? 3.341 -5.239 8.723 1.00 95.75 89 GLU A N 1
ATOM 745 C CA . GLU A 1 89 ? 4.324 -4.200 9.041 1.00 95.75 89 GLU A CA 1
ATOM 746 C C . GLU A 1 89 ? 5.120 -4.564 10.300 1.00 95.75 89 GLU A C 1
ATOM 748 O O . GLU A 1 89 ? 4.739 -5.458 11.048 1.00 95.75 89 GLU A O 1
ATOM 753 N N . ARG A 1 90 ? 6.266 -3.910 10.502 1.00 94.38 90 ARG A N 1
ATOM 754 C CA . ARG A 1 90 ? 7.051 -4.034 11.736 1.00 94.38 90 ARG A CA 1
ATOM 755 C C . ARG A 1 90 ? 7.067 -2.679 12.417 1.00 94.38 90 ARG A C 1
ATOM 757 O O . ARG A 1 90 ? 7.488 -1.710 11.789 1.00 94.38 90 ARG A O 1
ATOM 764 N N . ILE A 1 91 ? 6.673 -2.637 13.683 1.00 91.56 91 ILE A N 1
ATOM 765 C CA . ILE A 1 91 ? 6.721 -1.438 14.525 1.00 91.56 91 ILE A CA 1
ATOM 766 C C . ILE A 1 91 ? 7.783 -1.682 15.607 1.00 91.56 91 ILE A C 1
ATOM 768 O O . ILE A 1 91 ? 7.741 -2.735 16.238 1.00 91.56 91 ILE A O 1
ATOM 772 N N . PRO A 1 92 ? 8.794 -0.804 15.767 1.00 88.50 92 PRO A N 1
ATOM 773 C CA . PRO A 1 92 ? 9.071 0.419 15.002 1.00 88.50 92 PRO A CA 1
ATOM 774 C C . PRO A 1 92 ? 9.761 0.131 13.652 1.00 88.50 92 PRO A C 1
ATOM 776 O O . PRO A 1 92 ? 10.012 1.037 12.857 1.00 88.50 92 PRO A O 1
ATOM 779 N N . GLY A 1 93 ? 10.079 -1.140 13.381 1.00 88.81 93 GLY A N 1
ATOM 780 C CA . GLY A 1 93 ? 10.761 -1.574 12.166 1.00 88.81 93 GLY A CA 1
ATOM 781 C C . GLY A 1 93 ? 12.262 -1.279 12.176 1.00 88.81 93 GLY A C 1
ATOM 782 O O . GLY A 1 93 ? 12.863 -0.998 13.207 1.00 88.81 93 GLY A O 1
ATOM 783 N N . GLN A 1 94 ? 12.896 -1.414 11.009 1.00 86.88 94 GLN A N 1
ATOM 784 C CA . GLN A 1 94 ? 14.339 -1.192 10.811 1.00 86.88 94 GLN A CA 1
ATOM 785 C C . GLN A 1 94 ? 14.622 -0.311 9.579 1.00 86.88 94 GLN A C 1
ATOM 787 O O . GLN A 1 94 ? 15.669 -0.419 8.938 1.00 86.88 94 GLN A O 1
ATOM 792 N N . GLY A 1 95 ? 13.660 0.530 9.185 1.00 79.19 95 GLY A N 1
ATOM 793 C CA . GLY A 1 95 ? 13.829 1.470 8.073 1.00 79.19 95 GLY A CA 1
ATOM 794 C C . GLY A 1 95 ? 14.951 2.480 8.345 1.00 79.19 95 GLY A C 1
ATOM 795 O O . GLY A 1 95 ? 15.169 2.883 9.482 1.00 79.19 95 GLY A O 1
ATOM 796 N N . CYS A 1 96 ? 15.678 2.908 7.307 1.00 71.31 96 CYS A N 1
ATOM 797 C C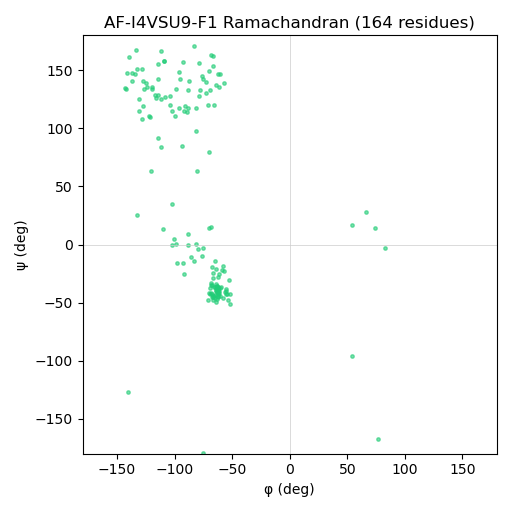A . CYS A 1 96 ? 16.812 3.831 7.449 1.00 71.31 96 CYS A CA 1
ATOM 798 C C . CYS A 1 96 ? 16.615 5.096 6.608 1.00 71.31 96 CYS A C 1
ATOM 800 O O . CYS A 1 96 ? 16.731 5.024 5.385 1.00 71.31 96 CYS A O 1
ATOM 802 N N . GLN A 1 97 ? 16.389 6.243 7.266 1.00 66.94 97 GLN A N 1
ATOM 803 C CA . GLN A 1 97 ? 16.067 7.553 6.665 1.00 66.94 97 GLN A CA 1
ATOM 804 C C . GLN A 1 97 ? 17.180 8.173 5.802 1.00 66.94 97 GLN A C 1
ATOM 806 O O . GLN A 1 97 ? 16.909 9.074 5.015 1.00 66.94 97 GLN A O 1
ATOM 811 N N . MET A 1 98 ? 18.418 7.672 5.874 1.00 63.53 98 MET A N 1
ATOM 812 C CA . MET A 1 98 ? 19.571 8.215 5.132 1.00 63.53 98 MET A CA 1
ATOM 813 C C . MET A 1 98 ? 19.523 7.969 3.608 1.00 63.53 98 MET A C 1
ATOM 815 O O . MET A 1 98 ? 20.530 8.104 2.915 1.00 63.53 98 MET A O 1
ATOM 819 N N . ARG A 1 99 ? 18.375 7.569 3.054 1.00 61.59 99 ARG A N 1
ATOM 820 C CA . ARG A 1 99 ? 18.223 7.153 1.654 1.00 61.59 99 ARG A CA 1
ATOM 821 C C . ARG A 1 99 ? 17.373 8.172 0.894 1.00 61.59 99 ARG A C 1
A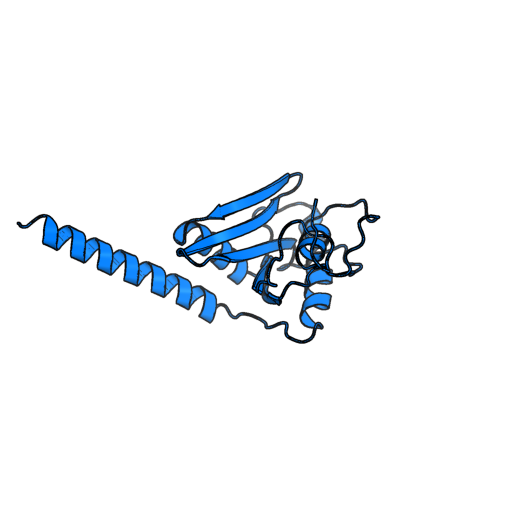TOM 823 O O . ARG A 1 99 ? 16.174 7.995 0.727 1.00 61.59 99 ARG A O 1
ATOM 830 N N . GLY A 1 100 ? 18.021 9.243 0.428 1.00 54.34 100 GLY A N 1
ATOM 831 C CA . GLY A 1 100 ? 17.406 10.452 -0.151 1.00 54.34 100 GLY A CA 1
ATOM 832 C C . GLY A 1 100 ? 16.702 10.325 -1.512 1.00 54.34 100 GLY A C 1
ATOM 833 O O . GLY A 1 100 ? 16.438 11.343 -2.142 1.00 54.34 100 GLY A O 1
ATOM 834 N N . TRP A 1 101 ? 16.395 9.119 -1.994 1.00 64.31 101 TRP A N 1
ATOM 835 C CA . TRP A 1 101 ? 15.595 8.915 -3.210 1.00 64.31 101 TRP A CA 1
ATOM 836 C C . TRP A 1 101 ? 14.266 8.248 -2.844 1.00 64.31 101 TRP A C 1
ATOM 838 O O . TRP A 1 101 ? 14.147 7.024 -2.791 1.00 64.31 101 TRP A O 1
ATOM 848 N N . SER A 1 102 ? 13.260 9.084 -2.586 1.00 70.81 102 SER A N 1
ATOM 849 C CA . SER A 1 102 ? 11.911 8.701 -2.150 1.00 70.81 102 SER A CA 1
ATOM 850 C C . SER A 1 102 ? 11.029 8.238 -3.312 1.00 70.81 102 SER A C 1
ATOM 852 O O . SER A 1 102 ? 10.025 8.867 -3.637 1.00 70.81 102 SER A O 1
ATOM 854 N N . ASN A 1 103 ? 11.408 7.147 -3.977 1.00 86.06 103 ASN A N 1
ATOM 855 C CA . ASN A 1 103 ? 10.543 6.527 -4.982 1.00 86.06 103 ASN A CA 1
ATOM 856 C C . ASN A 1 103 ? 9.499 5.595 -4.336 1.00 86.06 103 ASN A C 1
ATOM 858 O O . ASN A 1 103 ? 9.571 5.291 -3.145 1.00 86.06 103 ASN A O 1
ATOM 862 N N . CYS A 1 104 ? 8.530 5.122 -5.127 1.00 90.19 104 CYS A N 1
ATOM 863 C CA . CYS A 1 104 ? 7.439 4.279 -4.629 1.00 90.19 104 CYS A CA 1
ATOM 864 C C . CYS A 1 104 ? 7.909 3.019 -3.884 1.00 90.19 104 CYS A C 1
ATOM 866 O O . CYS A 1 104 ? 7.369 2.702 -2.828 1.00 90.19 104 CYS A O 1
ATOM 868 N N . ALA A 1 105 ? 8.955 2.345 -4.368 1.00 91.56 105 ALA A N 1
ATOM 869 C CA . ALA A 1 105 ? 9.496 1.160 -3.708 1.00 91.56 105 ALA A CA 1
ATOM 870 C C . ALA A 1 105 ? 10.151 1.500 -2.362 1.00 91.56 105 ALA A C 1
ATOM 872 O O . ALA A 1 105 ? 9.939 0.801 -1.375 1.00 91.56 105 ALA A O 1
ATOM 873 N N . VAL A 1 106 ? 10.916 2.590 -2.303 1.00 90.12 106 VAL A N 1
ATOM 874 C CA . VAL A 1 106 ? 11.543 3.045 -1.058 1.00 90.12 106 VAL A CA 1
ATOM 875 C C . VAL A 1 106 ? 10.471 3.431 -0.040 1.00 90.12 106 VAL A C 1
ATOM 877 O O . VAL A 1 106 ? 10.496 2.930 1.079 1.00 90.12 106 VAL A O 1
ATOM 880 N N . LEU A 1 107 ? 9.485 4.240 -0.431 1.00 91.12 107 LEU A N 1
ATOM 881 C CA . LEU A 1 107 ? 8.427 4.707 0.471 1.00 91.12 107 LEU A CA 1
ATOM 882 C C . LEU A 1 107 ? 7.551 3.567 1.005 1.00 91.12 107 LEU A C 1
ATOM 884 O O . LEU A 1 107 ? 7.249 3.548 2.195 1.00 91.12 107 LEU A O 1
ATOM 888 N N . VAL A 1 108 ? 7.205 2.578 0.175 1.00 94.06 108 VAL A N 1
ATOM 889 C CA . VAL A 1 108 ? 6.471 1.390 0.643 1.00 94.06 108 VAL A CA 1
ATOM 890 C C . VAL A 1 108 ? 7.343 0.513 1.550 1.00 94.06 108 VAL A C 1
ATOM 892 O O . VAL A 1 108 ? 6.855 0.000 2.552 1.00 94.06 108 VAL A O 1
ATOM 895 N N . ALA A 1 109 ? 8.644 0.370 1.276 1.00 93.19 109 ALA A N 1
ATOM 896 C CA . ALA A 1 109 ? 9.543 -0.342 2.189 1.00 93.19 109 ALA A CA 1
ATOM 897 C C . ALA A 1 109 ? 9.624 0.341 3.567 1.00 93.19 109 ALA A C 1
ATOM 899 O O . ALA A 1 109 ? 9.609 -0.349 4.587 1.00 93.19 109 ALA A O 1
ATOM 900 N N . PHE A 1 110 ? 9.658 1.678 3.597 1.00 91.25 110 PHE A N 1
ATOM 901 C CA . PHE A 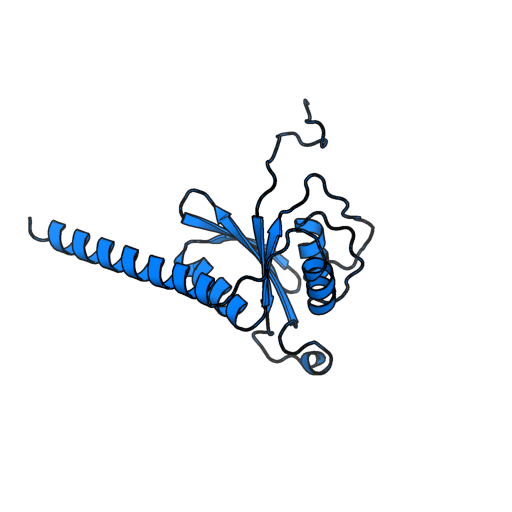1 110 ? 9.603 2.460 4.834 1.00 91.25 110 PHE A CA 1
ATOM 902 C C . PHE A 1 110 ? 8.281 2.300 5.572 1.00 91.25 1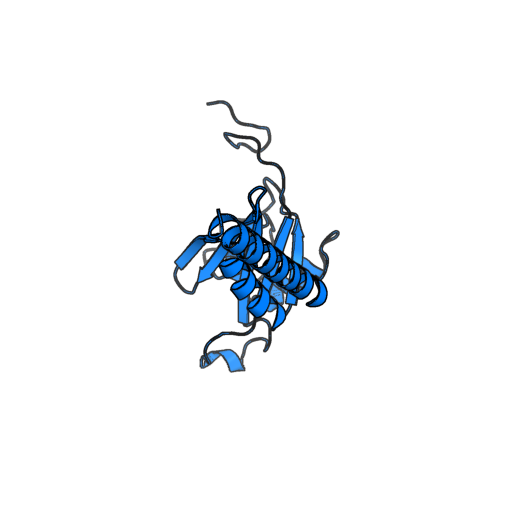10 PHE A C 1
ATOM 904 O O . PHE A 1 110 ? 8.315 2.065 6.776 1.00 91.25 110 PHE A O 1
ATOM 911 N N . LEU A 1 111 ? 7.148 2.374 4.864 1.00 93.56 111 LEU A N 1
ATOM 912 C CA . LEU A 1 111 ? 5.821 2.131 5.438 1.00 93.56 111 LEU A CA 1
ATOM 913 C C . LEU A 1 111 ? 5.779 0.789 6.179 1.00 93.56 111 LEU A C 1
ATOM 915 O O . LEU A 1 111 ? 5.266 0.700 7.283 1.00 93.56 111 LEU A O 1
ATOM 919 N N . LEU A 1 112 ? 6.375 -0.248 5.590 1.00 94.75 112 LEU A N 1
ATOM 920 C CA . LEU A 1 112 ? 6.404 -1.595 6.157 1.00 94.75 112 LEU A CA 1
ATOM 921 C C . LEU A 1 112 ? 7.500 -1.788 7.223 1.00 94.75 112 LEU A C 1
ATOM 923 O O . LEU A 1 112 ? 7.685 -2.907 7.708 1.00 94.75 112 LEU A O 1
ATOM 927 N N . GLY A 1 113 ? 8.291 -0.764 7.548 1.00 93.25 113 GLY A N 1
ATOM 928 C CA . GLY A 1 113 ? 9.396 -0.871 8.504 1.00 93.25 113 GLY A CA 1
ATOM 929 C C . GLY A 1 113 ? 10.541 -1.780 8.033 1.00 93.25 113 GLY A C 1
ATOM 930 O O . GLY A 1 113 ? 11.221 -2.401 8.856 1.00 93.25 113 GLY A O 1
ATOM 931 N N . ARG A 1 114 ? 10.758 -1.922 6.717 1.00 92.75 114 ARG A N 1
ATOM 932 C CA . ARG A 1 114 ? 11.810 -2.779 6.138 1.00 92.75 114 ARG A CA 1
ATOM 933 C C . ARG A 1 114 ? 13.086 -1.991 5.829 1.00 92.75 114 ARG A C 1
ATOM 935 O O . ARG A 1 114 ? 13.051 -0.875 5.324 1.00 92.75 114 ARG A O 1
ATOM 942 N N . SER A 1 115 ? 14.239 -2.621 6.061 1.00 89.44 115 SER A N 1
ATOM 943 C CA . SER A 1 115 ? 15.576 -2.040 5.845 1.00 89.44 115 SER A CA 1
ATOM 944 C C . SER A 1 115 ? 16.130 -2.247 4.426 1.00 89.44 115 SER A C 1
ATOM 946 O O . SER A 1 115 ? 17.307 -1.970 4.161 1.00 89.44 115 SER A O 1
ATOM 948 N N . TYR A 1 116 ? 15.314 -2.751 3.496 1.00 88.56 116 TYR A N 1
ATOM 949 C CA . TYR A 1 116 ? 15.784 -3.233 2.200 1.00 88.56 116 TYR A CA 1
ATOM 950 C C . TYR A 1 116 ? 16.480 -2.174 1.352 1.00 88.56 116 TYR A C 1
ATOM 952 O O . TYR A 1 116 ? 16.106 -1.003 1.321 1.00 88.56 116 TYR A O 1
ATOM 960 N N . TRP A 1 117 ? 17.460 -2.641 0.583 1.00 82.62 117 TRP A N 1
ATOM 961 C CA . TRP A 1 117 ? 18.066 -1.873 -0.491 1.00 82.62 117 TRP A CA 1
ATOM 962 C C . TRP A 1 117 ? 17.365 -2.200 -1.814 1.00 82.62 117 TRP A C 1
ATOM 964 O O . TRP A 1 117 ? 17.794 -3.085 -2.557 1.00 82.62 117 TRP A O 1
ATOM 974 N N . THR A 1 118 ? 16.248 -1.527 -2.091 1.00 81.19 118 THR A N 1
ATOM 975 C CA . THR A 1 118 ? 15.424 -1.787 -3.284 1.00 81.19 118 THR A CA 1
ATOM 976 C C . THR A 1 118 ? 15.102 -0.501 -4.021 1.00 81.19 118 THR A C 1
ATOM 978 O O . THR A 1 118 ? 14.384 0.352 -3.513 1.00 81.19 118 THR A O 1
ATOM 981 N N . TRP A 1 119 ? 15.615 -0.390 -5.244 1.00 82.19 119 TRP A N 1
ATOM 982 C CA . TRP A 1 119 ? 15.425 0.786 -6.095 1.00 82.19 119 TRP A CA 1
ATOM 983 C C . TRP A 1 119 ? 14.230 0.679 -7.038 1.00 82.19 119 TRP A C 1
ATOM 985 O O . TRP A 1 119 ? 13.809 1.686 -7.599 1.00 82.19 119 TRP A O 1
ATOM 995 N N . THR A 1 120 ? 13.696 -0.527 -7.235 1.00 90.12 120 THR A N 1
ATOM 996 C CA . THR A 1 120 ? 12.612 -0.792 -8.184 1.00 90.12 120 THR A CA 1
ATOM 997 C C . THR A 1 120 ? 11.472 -1.545 -7.502 1.00 90.12 120 THR A C 1
ATOM 999 O O . THR A 1 120 ? 11.736 -2.331 -6.584 1.00 90.12 120 THR A O 1
ATOM 1002 N N . PRO A 1 121 ? 10.218 -1.377 -7.964 1.00 92.94 121 PRO A N 1
ATOM 1003 C CA . PRO A 1 121 ? 9.089 -2.153 -7.454 1.00 92.94 121 PRO A CA 1
ATOM 1004 C C . PRO A 1 121 ? 9.331 -3.663 -7.558 1.00 92.94 121 PRO A C 1
ATOM 1006 O O . PRO A 1 121 ? 9.125 -4.384 -6.590 1.00 92.94 121 PRO A O 1
ATOM 1009 N N . HIS A 1 122 ? 9.888 -4.147 -8.674 1.00 94.81 122 HIS A N 1
ATOM 1010 C CA . HIS A 1 122 ? 10.226 -5.567 -8.810 1.00 94.81 122 HIS A CA 1
ATOM 1011 C C . HIS A 1 122 ? 11.298 -6.031 -7.806 1.00 94.81 122 HIS A C 1
ATOM 1013 O O . HIS A 1 122 ? 11.222 -7.139 -7.276 1.00 94.81 122 HIS A O 1
ATOM 1019 N N . GLY A 1 123 ? 12.295 -5.188 -7.512 1.00 94.06 123 GLY A N 1
ATOM 1020 C CA . GLY A 1 123 ? 13.287 -5.476 -6.477 1.00 94.06 123 GLY A CA 1
ATOM 1021 C C . GLY A 1 123 ? 12.654 -5.591 -5.090 1.00 94.06 123 GLY A C 1
ATOM 1022 O O . GLY A 1 123 ? 12.987 -6.513 -4.346 1.00 94.06 123 GLY A O 1
ATOM 1023 N N . LEU A 1 124 ? 11.714 -4.697 -4.767 1.00 94.94 124 LEU A N 1
ATOM 1024 C CA . LEU A 1 124 ? 10.945 -4.751 -3.524 1.00 94.94 124 LEU A CA 1
ATOM 1025 C C . LEU A 1 124 ? 10.084 -6.014 -3.441 1.00 94.94 124 LEU A C 1
ATOM 1027 O O . LEU A 1 124 ? 10.155 -6.714 -2.434 1.00 94.94 124 LEU A O 1
ATOM 1031 N N . TYR A 1 125 ? 9.351 -6.348 -4.505 1.00 96.38 125 TYR A N 1
ATOM 1032 C CA . TYR A 1 125 ? 8.554 -7.574 -4.591 1.00 96.38 125 TYR A CA 1
ATOM 1033 C C . TYR A 1 125 ? 9.386 -8.812 -4.252 1.00 96.38 125 TYR A C 1
ATOM 1035 O O . TYR A 1 125 ? 9.026 -9.585 -3.369 1.00 96.38 125 TYR A O 1
ATOM 1043 N N . ARG A 1 126 ? 10.553 -8.972 -4.893 1.00 95.94 126 ARG A N 1
ATOM 1044 C CA . ARG A 1 126 ? 11.433 -10.125 -4.652 1.00 95.94 126 ARG A CA 1
ATOM 1045 C C . ARG A 1 126 ? 11.907 -10.218 -3.204 1.00 95.94 126 ARG A C 1
ATOM 1047 O O . ARG A 1 126 ? 12.049 -11.324 -2.693 1.00 95.94 126 ARG A O 1
ATOM 1054 N N . ARG A 1 127 ? 12.179 -9.080 -2.557 1.00 95.69 127 ARG A N 1
ATOM 1055 C CA . ARG A 1 127 ? 12.596 -9.039 -1.148 1.00 95.69 127 ARG A CA 1
ATOM 1056 C C . ARG A 1 127 ? 11.443 -9.396 -0.216 1.00 95.69 127 ARG A C 1
ATOM 1058 O O . ARG A 1 127 ? 11.628 -10.253 0.635 1.00 95.69 127 ARG A O 1
ATOM 1065 N N . LEU A 1 128 ? 10.268 -8.802 -0.418 1.00 96.38 128 LEU A N 1
ATOM 1066 C CA . LEU A 1 128 ? 9.085 -9.088 0.397 1.00 96.38 128 LEU A CA 1
ATOM 1067 C C . LEU A 1 128 ? 8.613 -10.530 0.240 1.00 96.38 128 LEU A C 1
ATOM 1069 O O . LEU A 1 128 ? 8.293 -11.173 1.227 1.00 96.38 128 LEU A O 1
ATOM 1073 N N . ARG A 1 129 ? 8.632 -11.084 -0.972 1.00 96.06 129 ARG A N 1
ATOM 1074 C CA . ARG A 1 129 ? 8.264 -12.488 -1.198 1.00 96.06 129 ARG A CA 1
ATOM 1075 C C . ARG A 1 129 ? 9.183 -13.473 -0.462 1.00 96.06 129 ARG A C 1
ATOM 1077 O O . ARG A 1 129 ? 8.775 -14.592 -0.181 1.00 96.06 129 ARG A O 1
ATOM 1084 N N . ALA A 1 130 ? 10.419 -13.070 -0.169 1.00 95.19 130 ALA A N 1
ATOM 1085 C CA . ALA A 1 130 ? 11.367 -13.874 0.596 1.00 95.19 130 ALA A CA 1
ATOM 1086 C C . ALA A 1 130 ? 11.214 -13.711 2.123 1.00 95.19 130 ALA A C 1
ATOM 1088 O O . ALA A 1 130 ? 11.824 -14.475 2.873 1.00 95.19 130 ALA A O 1
ATOM 1089 N N . ASP A 1 131 ? 10.428 -12.737 2.598 1.00 94.44 131 ASP A N 1
ATOM 1090 C CA . ASP A 1 131 ? 10.166 -12.556 4.025 1.00 94.44 131 ASP A CA 1
ATOM 1091 C C . ASP A 1 131 ? 9.238 -13.655 4.557 1.00 94.44 131 ASP A C 1
ATOM 1093 O O . ASP A 1 131 ? 8.235 -14.025 3.944 1.00 94.44 131 ASP A O 1
ATOM 1097 N N . ARG A 1 132 ? 9.534 -14.140 5.766 1.00 91.62 132 ARG A N 1
ATOM 1098 C CA . ARG A 1 132 ? 8.651 -15.076 6.469 1.00 91.62 132 ARG A CA 1
ATOM 1099 C C . ARG A 1 132 ? 7.314 -14.405 6.790 1.00 91.62 132 ARG A C 1
ATOM 1101 O O . ARG A 1 132 ? 7.289 -13.272 7.262 1.00 91.62 132 ARG A O 1
ATOM 1108 N N . GLY A 1 133 ? 6.220 -15.135 6.577 1.00 90.56 133 GLY A N 1
ATOM 1109 C CA . GLY A 1 133 ? 4.862 -14.670 6.877 1.00 90.56 133 GLY A CA 1
ATOM 1110 C C . GLY A 1 133 ? 4.232 -13.791 5.795 1.00 90.56 133 GLY A C 1
ATOM 1111 O O . GLY A 1 133 ? 3.062 -13.445 5.922 1.00 90.56 133 GLY A O 1
ATOM 1112 N N . VAL A 1 134 ? 4.961 -13.462 4.724 1.00 95.62 134 VAL A N 1
ATOM 1113 C CA . VAL A 1 134 ? 4.377 -12.799 3.553 1.00 95.62 134 VAL A CA 1
ATOM 1114 C C . VAL A 1 134 ? 3.628 -13.822 2.709 1.00 95.62 134 VAL A C 1
ATOM 1116 O O . VAL A 1 134 ? 4.139 -14.905 2.424 1.00 95.62 134 VAL A O 1
ATOM 1119 N N . GLN A 1 135 ? 2.409 -13.472 2.308 1.00 94.50 135 GLN A N 1
ATOM 1120 C CA . GLN A 1 135 ? 1.543 -14.332 1.507 1.00 94.50 135 GLN A CA 1
ATOM 1121 C C . GLN A 1 135 ? 1.210 -13.648 0.187 1.00 94.50 135 GLN A C 1
ATOM 1123 O O . GLN A 1 135 ? 0.841 -12.476 0.173 1.00 94.50 135 GLN A O 1
ATOM 1128 N N . SER A 1 136 ? 1.311 -14.376 -0.924 1.00 93.38 136 SER A N 1
ATOM 1129 C CA . SER A 1 136 ? 0.719 -13.921 -2.182 1.00 93.38 136 SER A CA 1
ATOM 1130 C C . SER A 1 136 ? -0.800 -13.986 -2.073 1.00 93.38 136 SER A C 1
ATOM 1132 O O . SER A 1 136 ? -1.351 -14.984 -1.605 1.00 93.38 136 SER A O 1
ATOM 1134 N N . VAL A 1 137 ? -1.465 -12.917 -2.491 1.00 91.06 137 VAL A N 1
ATOM 1135 C CA . VAL A 1 137 ? -2.922 -12.826 -2.539 1.00 91.06 137 VAL A CA 1
ATOM 1136 C C . VAL A 1 137 ? -3.343 -12.980 -3.990 1.00 91.06 137 VAL A C 1
ATOM 1138 O O . VAL A 1 137 ? -2.927 -12.201 -4.843 1.00 91.06 137 VAL A O 1
ATOM 1141 N N . ASP A 1 138 ? -4.142 -14.006 -4.262 1.00 83.56 138 ASP A N 1
ATOM 1142 C CA . ASP A 1 138 ? -4.652 -14.287 -5.601 1.00 83.56 138 ASP A CA 1
ATOM 1143 C C . ASP A 1 138 ? -5.840 -13.371 -5.946 1.00 83.56 138 ASP A C 1
ATOM 1145 O O . ASP A 1 138 ? -6.579 -12.908 -5.067 1.00 83.56 138 ASP A O 1
ATOM 1149 N N . ALA A 1 139 ? -6.074 -13.164 -7.238 1.00 71.75 139 ALA A N 1
ATOM 1150 C CA . ALA A 1 139 ? -7.202 -12.429 -7.787 1.00 71.75 139 ALA A CA 1
ATOM 1151 C C . ALA A 1 139 ? -8.546 -12.952 -7.257 1.00 71.75 139 ALA A C 1
ATOM 1153 O O . ALA A 1 139 ? -9.470 -12.169 -7.062 1.00 71.75 139 ALA A O 1
ATOM 1154 N N . ALA A 1 140 ? -8.655 -14.245 -6.929 1.00 70.94 140 ALA A N 1
ATOM 1155 C CA . ALA A 1 140 ? -9.846 -14.822 -6.300 1.00 70.94 140 ALA A CA 1
ATOM 1156 C C . ALA A 1 140 ? -10.258 -14.106 -4.997 1.00 70.94 140 ALA A C 1
ATOM 1158 O O . ALA A 1 140 ? -11.447 -13.881 -4.770 1.00 70.94 140 ALA A O 1
ATOM 1159 N N . TYR A 1 141 ? -9.296 -13.687 -4.167 1.00 72.69 141 TYR A N 1
ATOM 1160 C CA . TYR A 1 141 ? -9.575 -12.893 -2.965 1.00 72.69 141 TYR A CA 1
ATOM 1161 C C . TYR A 1 141 ? -10.131 -11.512 -3.334 1.00 72.69 141 TYR A C 1
ATOM 1163 O O . TYR A 1 141 ? -11.134 -11.069 -2.775 1.00 72.69 141 TYR A O 1
ATOM 1171 N N . ILE A 1 142 ? -9.532 -10.862 -4.331 1.00 71.12 142 ILE A N 1
ATOM 1172 C CA . ILE A 1 142 ? -9.954 -9.544 -4.823 1.00 71.12 142 ILE A CA 1
ATOM 1173 C C . ILE A 1 142 ? -11.377 -9.611 -5.389 1.00 71.12 142 ILE A C 1
ATOM 1175 O O . ILE A 1 142 ? -12.226 -8.780 -5.060 1.00 71.12 142 ILE A O 1
ATOM 1179 N N . PHE A 1 143 ? -11.671 -10.648 -6.173 1.00 69.12 143 PHE A N 1
ATOM 1180 C CA . PHE A 1 143 ? -13.013 -10.909 -6.675 1.00 69.12 143 PHE A CA 1
ATOM 1181 C C . PHE A 1 143 ? -13.993 -11.211 -5.544 1.00 69.12 143 PHE A C 1
ATOM 1183 O O . PHE A 1 143 ? -15.126 -10.752 -5.606 1.00 69.12 143 PHE A O 1
ATOM 1190 N N . SER A 1 144 ? -13.589 -11.918 -4.488 1.00 73.75 144 SER A N 1
ATOM 1191 C CA . SER A 1 144 ? -14.475 -12.171 -3.346 1.00 73.75 144 SER A CA 1
ATOM 1192 C C . SER A 1 144 ? -14.897 -10.880 -2.626 1.00 73.75 144 SER A C 1
ATOM 1194 O O . SER A 1 144 ? -16.077 -10.730 -2.302 1.00 73.75 144 SER A O 1
ATOM 1196 N N . GLU A 1 145 ? -13.988 -9.911 -2.467 1.00 72.06 145 GLU A N 1
ATOM 1197 C CA . GLU A 1 145 ? -14.308 -8.587 -1.909 1.00 72.06 145 GLU A CA 1
ATOM 1198 C C . GLU A 1 145 ? -15.200 -7.768 -2.857 1.00 72.06 145 GLU A C 1
ATOM 1200 O O . GLU A 1 145 ? -16.101 -7.057 -2.405 1.00 72.06 145 GLU A O 1
ATOM 1205 N N . TYR A 1 146 ? -15.009 -7.911 -4.171 1.00 69.25 146 TYR A N 1
ATOM 1206 C CA . TYR A 1 146 ? -15.882 -7.313 -5.183 1.00 69.25 146 TYR A CA 1
ATOM 1207 C C . TYR A 1 146 ? -17.298 -7.916 -5.173 1.00 69.25 146 TYR A C 1
ATOM 1209 O O . TYR A 1 146 ? -18.297 -7.205 -5.126 1.00 69.25 146 TYR A O 1
ATOM 1217 N N . PHE A 1 147 ? -17.423 -9.243 -5.149 1.00 70.81 147 PHE A N 1
ATOM 1218 C CA . PHE A 1 147 ? -18.722 -9.917 -5.073 1.00 70.81 147 PHE A CA 1
ATOM 1219 C C . PHE A 1 147 ? -19.432 -9.665 -3.740 1.00 70.81 147 PHE A C 1
ATOM 1221 O O . PHE A 1 147 ? -20.662 -9.685 -3.675 1.00 70.81 147 PHE A O 1
ATOM 1228 N N . ARG A 1 148 ? -18.685 -9.434 -2.656 1.00 73.62 148 ARG A N 1
ATOM 1229 C CA . ARG A 1 148 ? -19.258 -8.995 -1.381 1.00 73.62 148 ARG A CA 1
ATOM 1230 C C . ARG A 1 148 ? -19.882 -7.603 -1.508 1.00 73.62 148 ARG A C 1
ATOM 1232 O O . ARG A 1 148 ? -21.026 -7.445 -1.096 1.00 73.62 148 ARG A O 1
ATOM 1239 N N . SER A 1 149 ? -19.215 -6.660 -2.176 1.00 67.69 149 SER A N 1
ATOM 1240 C CA . SER A 1 149 ? -19.753 -5.305 -2.375 1.00 67.69 149 SER A CA 1
ATOM 1241 C C . SER A 1 149 ? -21.042 -5.288 -3.190 1.00 67.69 149 SER A C 1
ATOM 1243 O O . SER A 1 149 ? -22.012 -4.651 -2.789 1.00 67.69 149 SER A O 1
ATOM 1245 N N . MET A 1 150 ? -21.090 -6.044 -4.290 1.00 69.50 150 MET A N 1
ATOM 1246 C CA . MET A 1 150 ? -22.287 -6.116 -5.136 1.00 69.50 150 MET A CA 1
ATOM 1247 C C . MET A 1 150 ? -23.489 -6.708 -4.393 1.00 69.50 150 MET A C 1
ATOM 1249 O O . MET A 1 150 ? -24.625 -6.279 -4.601 1.00 69.50 150 MET A O 1
ATOM 1253 N N . ARG A 1 151 ? -23.257 -7.683 -3.504 1.00 73.44 151 ARG A N 1
ATOM 1254 C CA . ARG A 1 151 ? -24.323 -8.247 -2.663 1.00 73.44 151 ARG A CA 1
ATOM 1255 C C . ARG A 1 151 ? -24.842 -7.230 -1.653 1.00 73.44 151 ARG A C 1
ATOM 1257 O O . ARG A 1 151 ? -26.056 -7.087 -1.531 1.00 73.44 151 ARG A O 1
ATOM 1264 N N . ASP A 1 152 ? -23.957 -6.499 -0.983 1.00 72.75 152 ASP A N 1
ATOM 1265 C CA . ASP A 1 152 ? -24.360 -5.479 -0.010 1.00 72.75 152 ASP A CA 1
ATOM 1266 C C . ASP A 1 152 ? -25.121 -4.322 -0.680 1.00 72.75 152 ASP A C 1
ATOM 1268 O O . ASP A 1 152 ? -26.107 -3.823 -0.133 1.00 72.75 152 ASP A O 1
ATOM 1272 N N . GLU A 1 153 ? -24.735 -3.935 -1.899 1.00 69.81 153 GLU A N 1
ATOM 1273 C CA . GLU A 1 153 ? -25.457 -2.941 -2.698 1.00 69.81 153 GLU A CA 1
ATOM 1274 C C . GLU A 1 153 ? -26.847 -3.439 -3.127 1.00 69.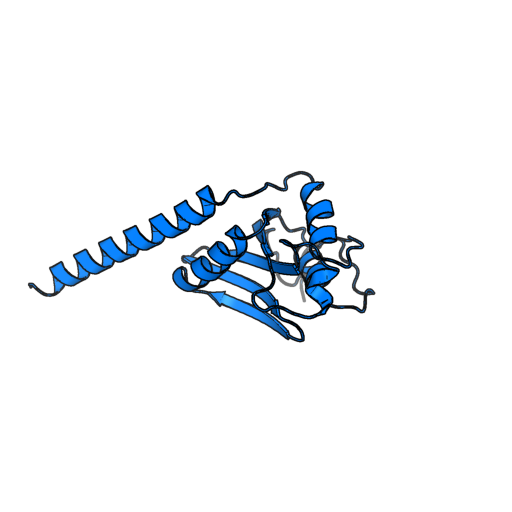81 153 GLU A C 1
ATOM 1276 O O . GLU A 1 153 ? -27.836 -2.721 -2.956 1.00 69.81 153 GLU A O 1
ATOM 1281 N N . SER A 1 154 ? -26.952 -4.688 -3.593 1.00 72.12 154 SER A N 1
ATOM 1282 C CA . SER A 1 154 ? -28.233 -5.319 -3.943 1.00 72.12 154 SER A CA 1
ATOM 1283 C C . SER A 1 154 ? -29.177 -5.453 -2.742 1.00 72.12 154 SER A C 1
ATOM 1285 O O . SER A 1 154 ? -30.392 -5.314 -2.887 1.00 72.12 154 SER A O 1
ATOM 1287 N N . LEU A 1 155 ? -28.650 -5.725 -1.547 1.00 71.44 155 LEU A N 1
ATOM 1288 C CA . LEU A 1 155 ? -29.449 -5.782 -0.319 1.00 71.44 155 LEU A CA 1
ATOM 1289 C C . LEU A 1 155 ? -29.930 -4.386 0.093 1.00 71.44 155 LEU A C 1
ATOM 1291 O O . LEU A 1 155 ? -31.099 -4.212 0.443 1.00 71.44 155 LEU A O 1
ATOM 1295 N N . ARG A 1 156 ? -29.064 -3.369 -0.002 1.00 70.75 156 ARG A N 1
ATOM 1296 C CA . ARG A 1 156 ? -29.422 -1.969 0.284 1.00 70.75 156 ARG A CA 1
ATOM 1297 C C . ARG A 1 156 ? -30.464 -1.420 -0.688 1.00 70.75 156 ARG A C 1
ATOM 1299 O O . ARG A 1 156 ? -31.347 -0.682 -0.252 1.00 70.75 156 ARG A O 1
ATOM 1306 N N . SER A 1 157 ? -30.378 -1.753 -1.976 1.00 70.12 157 SER A N 1
ATOM 1307 C CA . SER A 1 157 ? -31.373 -1.331 -2.969 1.00 70.12 157 SER A CA 1
ATOM 1308 C C . SER A 1 157 ? -32.727 -1.982 -2.697 1.00 70.12 157 SER A C 1
ATOM 1310 O O . SER A 1 157 ? -33.724 -1.270 -2.617 1.00 70.12 157 SER A O 1
ATOM 1312 N N . THR A 1 158 ? -32.743 -3.290 -2.418 1.00 71.88 158 THR A N 1
ATOM 1313 C CA . THR A 1 158 ? -33.961 -4.036 -2.062 1.00 71.88 158 THR A CA 1
ATOM 1314 C C . THR A 1 158 ? -34.634 -3.446 -0.822 1.00 71.88 158 THR A C 1
ATOM 1316 O O . THR A 1 158 ? -35.832 -3.184 -0.842 1.00 71.88 158 THR A O 1
ATOM 1319 N N . LEU A 1 159 ? -33.869 -3.151 0.236 1.00 68.69 159 LEU A N 1
ATOM 1320 C CA . LEU A 1 159 ? -34.402 -2.523 1.450 1.00 68.69 159 LEU A CA 1
ATOM 1321 C C . LEU A 1 159 ? -34.984 -1.128 1.174 1.00 68.69 159 LEU A C 1
ATOM 1323 O O . LEU A 1 159 ? -36.074 -0.827 1.650 1.00 68.69 159 LEU A O 1
ATOM 1327 N N . LYS A 1 160 ? -34.319 -0.284 0.373 1.00 64.00 160 LYS A N 1
ATOM 1328 C CA . LYS A 1 160 ? -34.850 1.043 0.003 1.00 64.00 160 LYS A CA 1
ATOM 1329 C C . LYS A 1 160 ? -36.162 0.958 -0.778 1.00 64.00 160 LYS A C 1
ATOM 1331 O O . LYS A 1 160 ? -37.036 1.792 -0.560 1.00 64.00 160 LYS A O 1
ATOM 1336 N N . THR A 1 161 ? -36.318 -0.031 -1.656 1.00 61.00 161 THR A N 1
ATOM 1337 C CA . THR A 1 161 ? -37.568 -0.242 -2.401 1.00 61.00 161 THR A CA 1
ATOM 1338 C C . THR A 1 161 ? -38.713 -0.672 -1.478 1.00 61.00 161 THR A C 1
ATOM 1340 O O . THR A 1 161 ? -39.838 -0.220 -1.666 1.00 61.00 161 THR A O 1
ATOM 1343 N N . SER A 1 162 ? -38.430 -1.458 -0.435 1.00 56.44 162 SER A N 1
ATOM 1344 C CA . SER A 1 162 ? -39.423 -1.875 0.569 1.00 56.44 162 SER A CA 1
ATOM 1345 C C . SER A 1 162 ? -39.924 -0.727 1.456 1.00 56.44 162 SER A C 1
ATOM 1347 O O . SER A 1 162 ? -41.084 -0.731 1.851 1.00 56.44 162 SER A O 1
ATOM 1349 N N . PHE A 1 163 ? -39.074 0.262 1.756 1.00 52.44 163 PHE A N 1
ATOM 1350 C CA . PHE A 1 163 ? -39.432 1.428 2.582 1.00 52.44 163 PHE A CA 1
ATOM 1351 C C . PHE A 1 163 ? -40.144 2.554 1.812 1.00 52.44 163 PHE A C 1
ATOM 1353 O O . PHE A 1 163 ? -40.715 3.437 2.437 1.00 52.44 163 PHE A O 1
ATOM 1360 N N . LEU A 1 164 ? -40.126 2.538 0.475 1.00 52.88 164 LEU A N 1
ATOM 1361 C CA . LEU A 1 164 ? -40.863 3.490 -0.376 1.00 52.88 164 LEU A CA 1
ATOM 1362 C C . LEU A 1 164 ? -42.299 3.029 -0.701 1.00 52.88 164 LEU A C 1
ATOM 1364 O O . LEU A 1 164 ? -43.014 3.722 -1.419 1.00 52.88 164 LEU A O 1
ATOM 1368 N N . LEU A 1 165 ? -42.706 1.859 -0.195 1.00 51.22 165 LEU A N 1
ATOM 1369 C CA . LEU A 1 165 ? -44.037 1.265 -0.372 1.00 51.22 165 LEU A CA 1
ATOM 1370 C C . LEU A 1 165 ? -44.881 1.267 0.92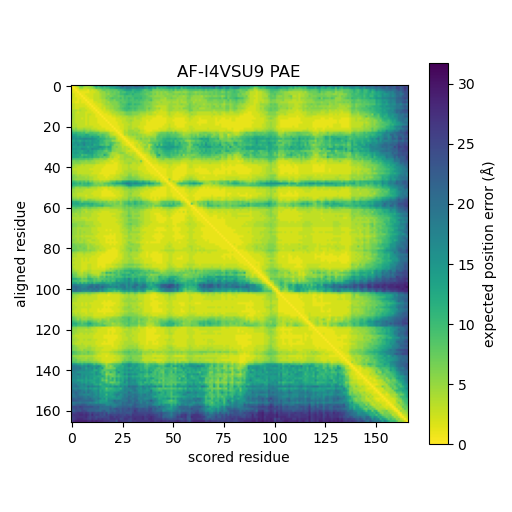3 1.00 51.22 165 LEU A C 1
ATOM 1372 O O . LEU A 1 165 ? -45.911 0.594 0.973 1.00 51.22 165 LEU A O 1
ATOM 1376 N N . GLN A 1 166 ? -44.464 2.016 1.950 1.00 43.22 166 GLN A N 1
ATOM 1377 C CA . GLN A 1 166 ? -45.250 2.333 3.154 1.00 43.22 166 GLN A CA 1
ATOM 1378 C C . GLN A 1 166 ? -45.540 3.830 3.209 1.00 43.22 166 GLN A C 1
ATOM 1380 O O . GLN A 1 166 ? -46.647 4.176 3.674 1.00 43.22 166 GLN A O 1
#